Protein AF-A0A9L0SSC4-F1 (afdb_monomer_lite)

Sequence (87 aa):
MALRYPMAVGLNKGHKVTKNMSKRRHNCHRGRLTKHTKFVCNVIQEVCAASPRIRAEKKKERKKSYVHAWMDTWTDRKTPGSFFGSS

InterPro domains:
  IPR000509 Large ribosomal subunit protein eL36 [PF01158] (4-52)
  IPR000509 Large ribosomal subunit protein eL36 [PTHR10114] (4-52)
  IPR038097 Large ribosomal subunit protein eL36 domain superfamily [G3DSA:1.10.10.1760] (1-67)

Radius of gyration: 25.57 Å; chains: 1; bounding box: 36×45×71 Å

Structure (mmCIF, N/CA/C/O backbone):
data_AF-A0A9L0SSC4-F1
#
_entry.id   AF-A0A9L0SSC4-F1
#
loop_
_atom_site.group_PDB
_atom_site.id
_atom_site.type_symbol
_atom_site.label_atom_id
_atom_site.label_alt_id
_atom_site.label_comp_id
_atom_site.label_asym_id
_atom_site.label_entity_id
_atom_site.label_seq_id
_atom_site.pdbx_PDB_ins_code
_atom_site.Cartn_x
_atom_site.Cartn_y
_atom_site.Cartn_z
_atom_site.occupancy
_atom_site.B_iso_or_equiv
_atom_site.auth_seq_id
_atom_site.auth_comp_id
_atom_site.auth_asym_id
_atom_site.auth_atom_id
_atom_site.pdbx_PDB_model_num
ATOM 1 N N . MET A 1 1 ? -10.070 7.833 46.000 1.00 60.06 1 MET A N 1
ATOM 2 C CA . MET A 1 1 ? -10.137 7.277 44.626 1.00 60.06 1 MET A CA 1
ATOM 3 C C . MET A 1 1 ? -11.589 7.335 44.174 1.00 60.06 1 MET A C 1
ATOM 5 O O . MET A 1 1 ? -12.439 6.865 44.914 1.00 60.06 1 MET A O 1
ATOM 9 N N . ALA A 1 2 ? -11.899 7.964 43.039 1.00 73.50 2 ALA A N 1
ATOM 10 C CA . ALA A 1 2 ? -13.285 8.093 42.579 1.00 73.50 2 ALA A CA 1
ATOM 11 C C . ALA A 1 2 ? -13.729 6.834 41.814 1.00 73.50 2 ALA A C 1
ATOM 13 O O . ALA A 1 2 ? -13.019 6.386 40.909 1.00 73.50 2 ALA A O 1
ATOM 14 N N . LEU A 1 3 ? -14.900 6.286 42.153 1.00 74.62 3 LEU A N 1
ATOM 15 C CA . LEU A 1 3 ? -15.546 5.205 41.402 1.00 74.62 3 LEU A CA 1
ATOM 16 C C . LEU A 1 3 ? -15.852 5.697 39.978 1.00 74.62 3 LEU A C 1
ATOM 18 O O . LEU A 1 3 ? -16.708 6.555 39.771 1.00 74.62 3 LEU A O 1
ATOM 22 N N . ARG A 1 4 ? -15.119 5.184 38.982 1.00 74.75 4 ARG A N 1
ATOM 23 C CA . ARG A 1 4 ? -15.330 5.511 37.564 1.00 74.75 4 ARG A CA 1
ATOM 24 C C . ARG A 1 4 ? -16.282 4.503 36.935 1.00 74.75 4 ARG A C 1
ATOM 26 O O . ARG A 1 4 ? -15.858 3.440 36.481 1.00 74.75 4 ARG A O 1
ATOM 33 N N . TYR A 1 5 ? -17.558 4.864 36.877 1.00 76.06 5 TYR A N 1
ATOM 34 C CA . TYR A 1 5 ? -18.556 4.113 36.121 1.00 76.06 5 TYR A CA 1
ATOM 35 C C . TYR A 1 5 ? -18.2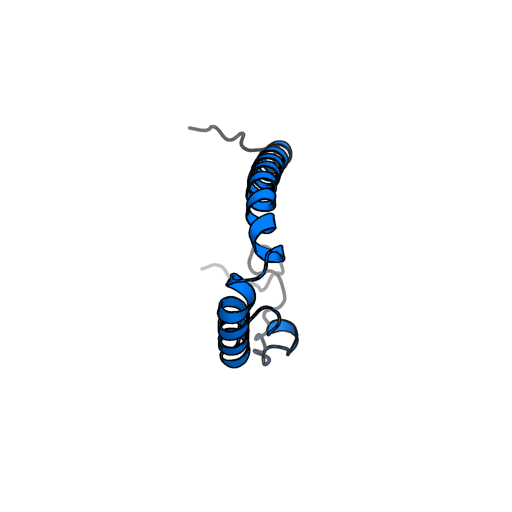68 4.196 34.611 1.00 76.06 5 TYR A C 1
ATOM 37 O O . TYR A 1 5 ? -17.755 5.220 34.145 1.00 76.06 5 TYR A O 1
ATOM 45 N N . PRO A 1 6 ? -18.554 3.136 33.829 1.00 77.31 6 PRO A N 1
ATOM 46 C CA . PRO A 1 6 ? -18.413 3.151 32.376 1.00 77.31 6 PRO A CA 1
ATOM 47 C C . PRO A 1 6 ? -19.485 4.061 31.761 1.00 77.31 6 PRO A C 1
ATOM 49 O O . PRO A 1 6 ? -20.513 3.607 31.273 1.00 77.31 6 PRO A O 1
ATOM 52 N N . MET A 1 7 ? -19.249 5.367 31.815 1.00 79.88 7 MET A N 1
ATOM 53 C CA . MET A 1 7 ? -20.102 6.372 31.197 1.00 79.88 7 MET A CA 1
ATOM 54 C C . MET A 1 7 ? -19.631 6.625 29.764 1.00 79.88 7 MET A C 1
ATOM 56 O O . MET A 1 7 ? -18.434 6.774 29.519 1.00 79.88 7 MET A O 1
ATOM 60 N N . ALA A 1 8 ? -20.561 6.711 28.809 1.00 77.94 8 ALA A N 1
ATOM 61 C CA . ALA A 1 8 ? -20.273 7.003 27.402 1.00 77.94 8 ALA A CA 1
ATOM 62 C C . ALA A 1 8 ? -19.995 8.504 27.173 1.00 77.94 8 ALA A C 1
ATOM 64 O O . ALA A 1 8 ? -20.591 9.144 26.309 1.00 77.94 8 ALA A O 1
ATOM 65 N N . VAL A 1 9 ? -19.087 9.077 27.965 1.00 83.50 9 VAL A N 1
ATOM 66 C CA . VAL A 1 9 ? -18.724 10.499 27.960 1.00 83.50 9 VAL A CA 1
ATOM 67 C C . VAL A 1 9 ? -17.194 10.631 28.055 1.00 83.50 9 VAL A C 1
ATOM 69 O O . VAL A 1 9 ? -16.521 9.794 28.652 1.00 83.50 9 VAL A O 1
ATOM 72 N N . GLY A 1 10 ? -16.612 11.665 27.437 1.00 81.81 10 GLY A N 1
ATOM 73 C CA . GLY A 1 10 ? -15.154 11.889 27.400 1.00 81.81 10 GLY A CA 1
ATOM 74 C C . GLY A 1 10 ? -14.375 11.100 26.329 1.00 81.81 10 GLY A C 1
ATOM 75 O O . GLY A 1 10 ? -14.908 10.744 25.288 1.00 81.81 10 GLY A O 1
ATOM 76 N N . LEU A 1 11 ? -13.077 10.867 26.531 1.00 80.88 11 LEU A N 1
ATOM 77 C CA . LEU A 1 11 ? -12.209 10.189 25.546 1.00 80.88 11 LEU A CA 1
ATOM 78 C C . LEU A 1 11 ? -12.419 8.667 25.486 1.00 80.88 11 LEU A C 1
ATOM 80 O O . LEU A 1 11 ? -12.144 8.037 24.472 1.00 80.88 11 LEU A O 1
ATOM 84 N N . ASN A 1 12 ? -12.953 8.082 26.558 1.00 79.75 12 ASN A N 1
ATOM 85 C CA . ASN A 1 12 ? -13.235 6.650 26.672 1.00 79.75 12 ASN A CA 1
ATOM 86 C C . ASN A 1 12 ? -14.729 6.370 26.471 1.00 79.75 12 ASN A C 1
ATOM 88 O O . ASN A 1 12 ? -15.347 5.639 27.242 1.00 79.75 12 ASN A O 1
ATOM 92 N N . LYS A 1 13 ? -15.309 7.016 25.455 1.00 82.31 13 LYS A N 1
ATOM 93 C CA . LYS A 1 13 ? -16.702 6.822 25.050 1.00 82.31 13 LYS A CA 1
ATOM 94 C C . LYS A 1 13 ? -16.905 5.428 24.462 1.00 82.31 13 LYS A C 1
ATOM 96 O O . LYS A 1 13 ? -16.031 4.888 23.787 1.00 82.31 13 LYS A O 1
ATOM 101 N N . GLY A 1 14 ? -18.113 4.910 24.654 1.00 84.62 14 GLY A N 1
ATOM 102 C CA . GLY A 1 14 ? -18.546 3.625 24.119 1.00 84.62 14 GLY A CA 1
ATOM 103 C C . GLY A 1 14 ? -18.505 2.502 25.148 1.00 84.62 14 GLY A C 1
ATOM 104 O O . GLY A 1 14 ? -17.923 2.615 26.228 1.00 84.62 14 GLY A O 1
ATOM 105 N N . HIS A 1 15 ? -19.172 1.404 24.808 1.00 84.88 15 HIS A N 1
ATOM 106 C CA . HIS A 1 15 ? -19.169 0.213 25.639 1.00 84.88 15 HIS A CA 1
ATOM 107 C C . HIS A 1 15 ? -17.769 -0.412 25.638 1.00 84.88 15 HIS A C 1
ATOM 109 O O . HIS A 1 15 ? -17.133 -0.534 24.587 1.00 84.88 15 HIS A O 1
ATOM 115 N N . LYS A 1 16 ? -17.277 -0.797 26.819 1.00 80.88 16 LYS A N 1
ATOM 116 C CA . LYS A 1 16 ? -15.974 -1.453 26.955 1.00 80.88 16 LYS A CA 1
ATOM 117 C C . LYS A 1 16 ? -16.071 -2.868 26.389 1.00 80.88 16 LYS A C 1
ATOM 119 O O . LYS A 1 16 ? -16.397 -3.805 27.104 1.00 80.88 16 LYS A O 1
ATOM 124 N N . VAL A 1 17 ? -15.800 -2.999 25.095 1.00 86.38 17 VAL A N 1
ATOM 125 C CA . VAL A 1 17 ? -15.774 -4.278 24.381 1.00 86.38 17 VAL A CA 1
ATOM 126 C C . VAL A 1 17 ? -14.331 -4.668 24.094 1.00 86.38 17 VAL A C 1
ATOM 128 O O . VAL A 1 17 ? -13.526 -3.842 23.653 1.00 86.38 17 VAL A O 1
ATOM 131 N N . THR A 1 18 ? -14.005 -5.942 24.302 1.00 90.69 18 THR A N 1
ATOM 132 C CA . THR A 1 18 ? -12.737 -6.521 23.853 1.00 90.69 18 THR A CA 1
ATOM 133 C C . THR A 1 18 ? -12.681 -6.470 22.329 1.00 90.69 18 THR A C 1
ATOM 135 O O . THR A 1 18 ? -13.503 -7.076 21.642 1.00 90.69 18 THR A O 1
ATOM 138 N N . LYS A 1 19 ? -11.724 -5.725 21.771 1.00 87.19 19 LYS A N 1
ATOM 139 C CA . LYS A 1 19 ? -11.593 -5.599 20.315 1.00 87.19 19 LYS A CA 1
ATOM 140 C C . LYS A 1 19 ? -11.158 -6.935 19.714 1.00 87.19 19 LYS A C 1
ATOM 142 O O . LYS A 1 19 ? -10.100 -7.452 20.060 1.00 87.19 19 LYS A O 1
ATOM 147 N N . ASN A 1 20 ? -11.940 -7.452 18.770 1.00 88.81 20 ASN A N 1
ATOM 148 C CA . ASN A 1 20 ? -11.535 -8.600 17.969 1.00 88.81 20 ASN A CA 1
ATOM 149 C C . ASN A 1 20 ? -10.492 -8.165 16.925 1.00 88.81 20 ASN A C 1
ATOM 151 O O . ASN A 1 20 ? -10.783 -7.341 16.055 1.00 88.81 20 ASN A O 1
ATOM 155 N N . MET A 1 21 ? -9.284 -8.724 16.992 1.00 85.38 21 MET A N 1
ATOM 156 C CA . MET A 1 21 ? -8.222 -8.464 16.017 1.00 85.38 21 MET A CA 1
ATOM 157 C C . MET A 1 21 ? -8.419 -9.349 14.785 1.00 85.38 21 MET A C 1
ATOM 159 O O . MET A 1 21 ? -7.752 -10.366 14.601 1.00 85.38 21 MET A O 1
ATOM 163 N N . SER A 1 22 ? -9.363 -8.966 13.924 1.00 87.81 22 SER A N 1
ATOM 164 C CA . SER A 1 22 ? -9.595 -9.674 12.664 1.00 87.81 22 SER A CA 1
ATOM 165 C C . SER A 1 22 ? -8.399 -9.538 11.719 1.00 87.81 22 SER A C 1
ATOM 167 O O . SER A 1 22 ? -7.764 -8.481 11.654 1.00 87.81 22 SER A O 1
ATOM 169 N N . LYS A 1 23 ? -8.144 -10.573 10.912 1.00 89.25 23 LYS A N 1
ATO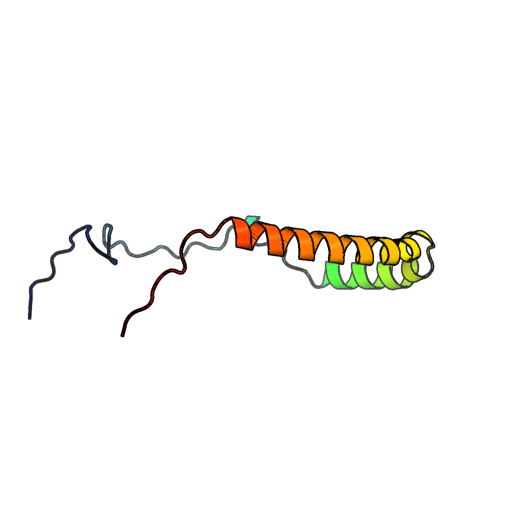M 170 C CA . LYS A 1 23 ? -7.148 -10.520 9.832 1.00 89.25 23 LYS A CA 1
ATOM 171 C C . LYS A 1 23 ? -7.419 -9.320 8.916 1.00 89.25 23 LYS A C 1
ATOM 173 O O . LYS A 1 23 ? -8.571 -8.976 8.642 1.00 89.25 23 LYS A O 1
ATOM 178 N N . ARG A 1 24 ? -6.350 -8.683 8.426 1.00 88.50 24 ARG A N 1
ATOM 179 C CA . ARG A 1 24 ? -6.477 -7.566 7.479 1.00 88.50 24 ARG A CA 1
ATOM 180 C C . ARG A 1 24 ? -7.212 -8.032 6.223 1.00 88.50 24 ARG A C 1
ATOM 182 O O . ARG A 1 24 ? -6.943 -9.110 5.700 1.00 88.50 24 ARG A O 1
ATOM 189 N N . ARG A 1 25 ? -8.137 -7.203 5.739 1.00 90.50 25 ARG A N 1
ATOM 190 C CA . ARG A 1 25 ? -8.895 -7.477 4.513 1.00 90.50 25 ARG A CA 1
ATOM 191 C C . ARG A 1 25 ? -7.986 -7.383 3.293 1.00 90.50 25 ARG A C 1
ATOM 193 O O . ARG A 1 25 ? -7.060 -6.573 3.274 1.00 90.50 25 ARG A O 1
ATOM 200 N N . HIS A 1 26 ? -8.325 -8.124 2.238 1.00 88.44 26 HIS A N 1
ATOM 201 C CA . HIS A 1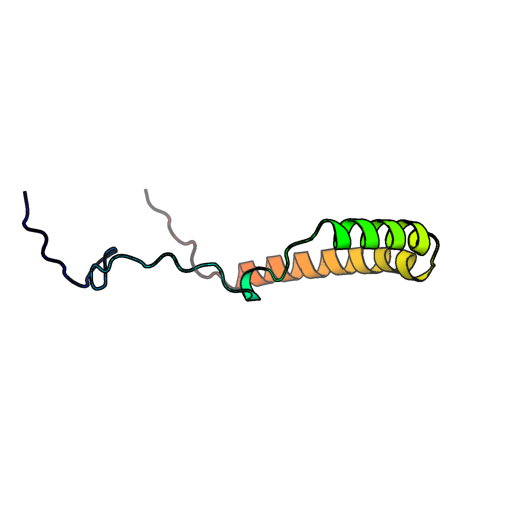 26 ? -7.577 -8.096 0.980 1.00 88.44 26 HIS A CA 1
ATOM 202 C C . HIS A 1 26 ? -7.427 -6.672 0.408 1.00 88.44 26 HIS A C 1
ATOM 204 O O . HIS A 1 26 ? -6.353 -6.283 -0.044 1.00 88.44 26 HIS A O 1
ATOM 210 N N . ASN A 1 27 ? -8.473 -5.847 0.532 1.00 87.56 27 ASN A N 1
ATOM 211 C CA . ASN A 1 27 ? -8.467 -4.456 0.070 1.00 87.56 27 ASN A CA 1
ATOM 212 C C . ASN A 1 27 ? -7.382 -3.587 0.729 1.00 87.56 27 ASN A C 1
ATOM 214 O O . ASN A 1 27 ? -6.931 -2.624 0.115 1.00 87.56 27 ASN A O 1
ATOM 218 N N . CYS A 1 28 ? -6.913 -3.938 1.930 1.00 86.94 28 CYS A N 1
ATOM 219 C CA . CYS A 1 28 ? -5.832 -3.227 2.614 1.00 86.94 28 CYS A CA 1
ATOM 220 C C . CYS A 1 28 ? -4.442 -3.503 2.011 1.00 86.94 28 CYS A C 1
ATOM 222 O O . CYS A 1 28 ? -3.475 -2.863 2.414 1.00 86.94 28 CYS A O 1
ATOM 224 N N . HIS A 1 29 ? -4.313 -4.457 1.081 1.00 86.38 29 HIS A N 1
ATOM 225 C CA . HIS A 1 29 ? -3.060 -4.726 0.366 1.00 86.38 29 HIS A CA 1
ATOM 226 C C . HIS A 1 29 ? -2.885 -3.869 -0.894 1.00 86.38 29 HIS A C 1
ATOM 228 O O . HIS A 1 29 ? -1.804 -3.875 -1.487 1.00 86.38 29 HIS A O 1
ATOM 234 N N . ARG A 1 30 ? -3.913 -3.108 -1.293 1.00 88.31 30 ARG A N 1
ATOM 235 C CA . ARG A 1 30 ? -3.825 -2.161 -2.411 1.00 88.31 30 ARG A CA 1
ATOM 236 C C . ARG A 1 30 ? -2.766 -1.091 -2.107 1.00 88.31 30 ARG A C 1
ATOM 238 O O . ARG A 1 30 ? -2.677 -0.606 -0.985 1.00 88.31 30 ARG A O 1
ATOM 245 N N . GLY A 1 31 ? -1.946 -0.750 -3.102 1.00 85.06 31 GLY A N 1
ATOM 246 C CA . GLY A 1 31 ? -0.872 0.247 -2.978 1.00 85.06 31 GLY A CA 1
ATOM 247 C C . GLY A 1 31 ? 0.463 -0.280 -2.437 1.00 85.06 31 GLY A C 1
ATOM 248 O O . GLY A 1 31 ? 1.443 0.460 -2.415 1.00 85.06 31 GLY A O 1
ATOM 249 N N . ARG A 1 32 ? 0.554 -1.558 -2.037 1.00 88.56 32 ARG A N 1
ATOM 250 C CA . ARG A 1 32 ? 1.829 -2.159 -1.624 1.00 88.56 32 ARG A CA 1
ATOM 251 C C . ARG A 1 32 ? 2.621 -2.651 -2.835 1.00 88.56 32 ARG A C 1
ATOM 253 O O . ARG A 1 32 ? 2.144 -3.483 -3.599 1.00 88.56 32 ARG A O 1
ATOM 260 N N . LEU A 1 33 ? 3.870 -2.206 -2.954 1.00 88.81 33 LEU A N 1
ATOM 261 C CA . LEU A 1 33 ? 4.780 -2.681 -3.994 1.00 88.81 33 LEU A CA 1
ATOM 262 C C . LEU A 1 33 ? 5.326 -4.076 -3.637 1.00 88.81 33 LEU A C 1
ATOM 264 O O . LEU A 1 33 ? 5.961 -4.260 -2.595 1.00 88.81 33 LEU A O 1
ATOM 268 N N . THR A 1 34 ? 5.083 -5.061 -4.500 1.00 93.31 34 THR A N 1
ATOM 269 C CA . THR A 1 34 ? 5.568 -6.443 -4.338 1.00 93.31 34 THR A CA 1
ATOM 270 C C . THR A 1 34 ? 6.952 -6.626 -4.974 1.00 93.31 34 THR A C 1
ATOM 272 O O . THR A 1 34 ? 7.381 -5.804 -5.785 1.00 93.31 34 THR A O 1
ATOM 275 N N . LYS A 1 35 ? 7.670 -7.705 -4.623 1.00 93.88 35 LYS A N 1
ATOM 276 C CA . LYS A 1 35 ? 8.984 -8.018 -5.223 1.00 93.88 35 LYS A CA 1
ATOM 277 C C . LYS A 1 35 ? 8.880 -8.212 -6.743 1.00 93.88 35 LYS A C 1
ATOM 279 O O . LYS A 1 35 ? 9.667 -7.633 -7.481 1.00 93.88 35 LYS A O 1
ATOM 284 N N . HIS A 1 36 ? 7.856 -8.941 -7.192 1.00 92.31 36 HIS A N 1
ATOM 285 C CA . HIS A 1 36 ? 7.586 -9.187 -8.610 1.00 92.31 36 HIS A CA 1
ATOM 286 C C . HIS A 1 36 ? 7.326 -7.886 -9.380 1.00 92.31 36 HIS A C 1
ATOM 288 O O . HIS A 1 36 ? 7.959 -7.623 -10.396 1.00 92.31 36 HIS A O 1
ATOM 294 N N . THR A 1 37 ? 6.454 -7.020 -8.855 1.00 90.62 37 THR A N 1
ATOM 295 C CA . THR A 1 37 ? 6.137 -5.746 -9.517 1.00 90.62 37 THR A CA 1
ATOM 296 C C . THR A 1 37 ? 7.344 -4.812 -9.585 1.00 90.62 37 THR A C 1
ATOM 298 O O . THR A 1 37 ? 7.512 -4.132 -10.586 1.00 90.62 37 THR A O 1
ATOM 301 N N . LYS A 1 38 ? 8.210 -4.796 -8.559 1.00 91.06 38 LYS A N 1
ATOM 302 C CA . LYS A 1 38 ? 9.462 -4.016 -8.583 1.00 91.06 38 LYS A CA 1
ATOM 303 C C . LYS A 1 38 ? 10.400 -4.487 -9.693 1.00 91.06 38 LYS A C 1
ATOM 305 O O . LYS A 1 38 ? 10.887 -3.666 -10.456 1.00 91.06 38 LYS A O 1
ATOM 310 N N . PHE A 1 39 ? 10.622 -5.796 -9.786 1.00 92.94 39 PHE A N 1
ATOM 311 C CA . PHE A 1 39 ? 11.492 -6.387 -10.800 1.00 92.94 39 PHE A CA 1
ATOM 312 C C . PHE A 1 39 ? 11.004 -6.075 -12.221 1.00 92.94 39 PHE A C 1
ATOM 314 O O . PHE A 1 39 ? 11.760 -5.546 -13.029 1.00 92.94 39 PHE A O 1
ATOM 321 N N . VAL A 1 40 ? 9.716 -6.304 -12.492 1.00 91.00 40 VAL A N 1
ATOM 322 C CA . VAL A 1 40 ? 9.111 -6.019 -13.801 1.00 91.00 40 VAL A CA 1
ATOM 323 C C . VAL A 1 40 ? 9.176 -4.525 -14.138 1.00 91.00 40 VAL A C 1
ATOM 325 O O . VAL A 1 40 ? 9.546 -4.173 -15.255 1.00 91.00 40 VAL A O 1
ATOM 328 N N . CYS A 1 41 ? 8.883 -3.632 -13.185 1.00 89.94 41 CYS A N 1
ATOM 329 C CA . CYS A 1 41 ? 9.001 -2.190 -13.414 1.00 89.94 41 CYS A CA 1
ATOM 330 C C . CYS A 1 41 ? 10.439 -1.756 -13.730 1.00 89.94 41 CYS A C 1
ATOM 332 O O . CYS A 1 41 ? 10.616 -0.903 -14.595 1.00 89.94 41 CYS A O 1
ATOM 334 N N . ASN A 1 42 ? 11.447 -2.342 -13.078 1.00 90.38 42 ASN A N 1
ATOM 335 C CA . ASN A 1 42 ? 12.852 -2.015 -13.333 1.00 90.38 42 ASN A CA 1
ATOM 336 C C . ASN A 1 42 ? 13.281 -2.434 -14.746 1.00 90.38 42 ASN A C 1
ATOM 338 O O . ASN A 1 42 ? 13.835 -1.616 -15.472 1.00 90.38 42 ASN A O 1
ATOM 342 N N . VAL A 1 43 ? 12.940 -3.656 -15.172 1.00 90.25 43 VAL A N 1
ATOM 343 C CA . VAL A 1 43 ? 13.230 -4.140 -16.535 1.00 90.25 43 VAL A CA 1
ATOM 344 C C . VAL A 1 43 ? 12.550 -3.256 -17.584 1.00 90.25 43 VAL A C 1
ATOM 346 O O . VAL A 1 43 ? 13.163 -2.857 -18.570 1.00 90.25 43 VAL A O 1
ATOM 349 N N . ILE A 1 44 ? 11.286 -2.882 -17.358 1.00 87.19 44 ILE A N 1
ATOM 350 C CA . ILE A 1 44 ? 10.562 -1.978 -18.262 1.00 87.19 44 ILE A CA 1
ATOM 351 C C . ILE A 1 44 ? 11.218 -0.594 -18.292 1.00 87.19 44 ILE A C 1
ATOM 353 O O . ILE A 1 44 ? 11.292 0.016 -19.356 1.00 87.19 44 ILE A O 1
ATOM 357 N N . GLN A 1 45 ? 11.685 -0.078 -17.154 1.00 83.88 45 GLN A N 1
ATOM 358 C CA . GLN A 1 45 ? 12.325 1.232 -17.089 1.00 83.88 45 GLN A CA 1
ATOM 359 C C . GLN A 1 45 ? 13.669 1.248 -17.823 1.00 83.88 45 GLN A C 1
ATOM 361 O O . GLN A 1 45 ? 13.927 2.207 -18.541 1.00 83.88 45 GLN A O 1
ATOM 366 N N . GLU A 1 46 ? 14.475 0.191 -17.721 1.00 81.94 46 GLU A N 1
ATOM 367 C CA . GLU A 1 46 ? 15.726 0.049 -18.477 1.00 81.94 46 GLU A CA 1
ATOM 368 C C . GLU A 1 46 ? 15.475 -0.001 -19.990 1.00 81.94 46 GLU A C 1
ATOM 370 O O . GLU A 1 46 ? 16.097 0.739 -20.749 1.00 81.94 46 GLU A O 1
ATOM 375 N N . VAL A 1 47 ? 14.496 -0.795 -20.432 1.00 83.31 47 VAL A N 1
ATOM 376 C CA . VAL A 1 47 ? 14.142 -0.925 -21.856 1.00 83.31 47 VAL A CA 1
ATOM 377 C C . VAL A 1 47 ? 13.512 0.362 -22.408 1.00 83.31 47 VAL A C 1
ATOM 379 O O . VAL A 1 47 ? 13.784 0.777 -23.533 1.00 83.31 47 VAL A O 1
ATOM 382 N N . CYS A 1 48 ? 12.659 1.025 -21.624 1.00 79.75 48 CYS A N 1
ATOM 383 C CA . CYS A 1 48 ? 11.873 2.179 -22.064 1.00 79.75 48 CYS A CA 1
ATOM 384 C C . CYS A 1 48 ? 12.582 3.527 -21.825 1.00 79.75 48 CYS A C 1
ATOM 386 O O . CYS A 1 48 ? 12.152 4.540 -22.378 1.00 79.75 48 CYS A O 1
ATOM 388 N N . ALA A 1 49 ? 13.693 3.563 -21.075 1.00 57.78 49 ALA A N 1
ATOM 389 C CA . ALA A 1 49 ? 14.551 4.746 -20.918 1.00 57.78 49 ALA A CA 1
ATOM 390 C C . ALA A 1 49 ? 15.134 5.255 -22.253 1.00 57.78 49 ALA A C 1
ATOM 392 O O . ALA A 1 49 ? 15.502 6.425 -22.352 1.00 57.78 49 ALA A O 1
ATOM 393 N N . ALA A 1 50 ? 15.142 4.419 -23.296 1.00 57.81 50 ALA A N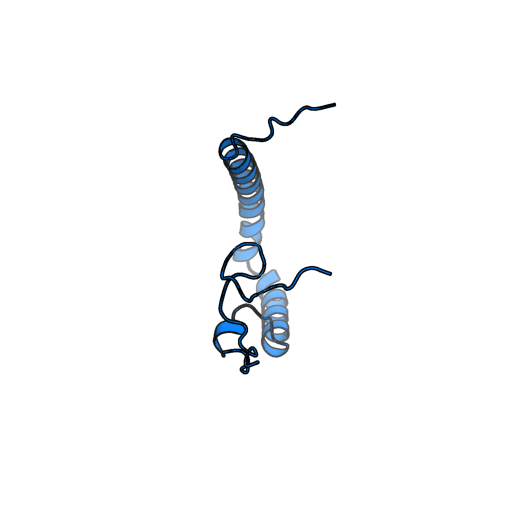 1
ATOM 394 C CA . ALA A 1 50 ? 15.492 4.797 -24.665 1.00 57.81 50 ALA A CA 1
ATOM 395 C C . ALA A 1 50 ? 14.307 5.359 -25.492 1.00 57.81 50 ALA A C 1
ATOM 397 O O . ALA A 1 50 ? 14.502 5.806 -26.621 1.00 57.81 50 ALA A O 1
ATOM 398 N N . SER A 1 51 ? 13.073 5.362 -24.965 1.00 47.03 51 SER A N 1
ATOM 399 C CA . SER A 1 51 ? 11.870 5.747 -25.716 1.00 47.03 51 SER A CA 1
ATOM 400 C C . SER A 1 51 ? 11.537 7.247 -25.584 1.00 47.03 51 SER A C 1
ATOM 402 O O . SER A 1 51 ? 11.405 7.766 -24.466 1.00 47.03 51 SER A O 1
ATOM 404 N N . PRO A 1 52 ? 11.302 7.975 -26.697 1.00 52.50 52 PRO A N 1
ATOM 405 C CA . PRO A 1 52 ? 11.064 9.425 -26.697 1.00 52.50 52 PRO A CA 1
ATOM 406 C C . PRO A 1 52 ? 9.832 9.878 -25.888 1.00 52.50 52 PRO A C 1
ATOM 408 O O . PRO A 1 52 ? 9.733 11.052 -25.525 1.00 52.50 52 PRO A O 1
ATOM 411 N N . ARG A 1 53 ? 8.917 8.964 -25.531 1.00 52.06 53 ARG A N 1
ATOM 412 C CA . ARG A 1 53 ? 7.723 9.260 -24.719 1.00 52.06 53 ARG A CA 1
ATOM 413 C C . ARG A 1 53 ? 8.057 9.720 -23.292 1.00 52.06 53 ARG A C 1
ATOM 415 O O . ARG A 1 53 ? 7.350 10.566 -22.748 1.00 52.06 53 ARG A O 1
ATOM 422 N N . ILE A 1 54 ? 9.135 9.198 -22.701 1.00 52.88 54 ILE A N 1
ATOM 423 C CA . ILE A 1 54 ? 9.562 9.497 -21.320 1.00 52.88 54 ILE A CA 1
ATOM 424 C C . ILE A 1 54 ? 10.329 10.833 -21.250 1.00 52.88 54 ILE A C 1
ATOM 426 O O . ILE A 1 54 ? 10.240 11.571 -20.271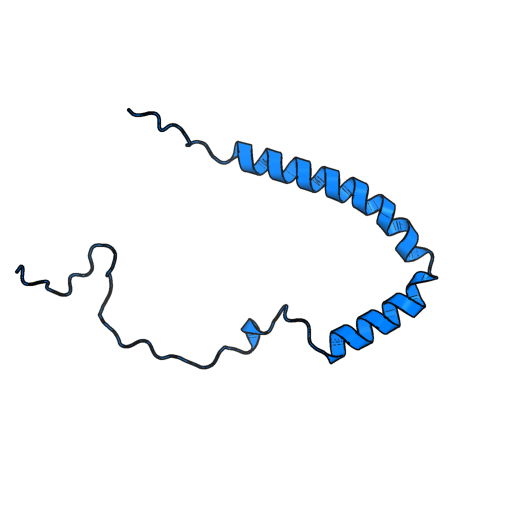 1.00 52.88 54 ILE A O 1
ATOM 430 N N . ARG A 1 55 ? 11.002 11.247 -22.336 1.00 44.88 55 ARG A N 1
ATOM 431 C CA . ARG A 1 55 ? 11.719 12.538 -22.420 1.00 44.88 55 ARG A CA 1
ATOM 432 C C . ARG A 1 55 ? 10.783 13.753 -22.303 1.00 44.88 55 ARG A C 1
ATOM 434 O O . ARG A 1 55 ? 11.182 14.799 -21.793 1.00 44.88 55 ARG A O 1
ATOM 441 N N . ALA A 1 56 ? 9.521 13.611 -22.712 1.00 50.84 56 ALA A N 1
ATOM 442 C CA . ALA A 1 56 ? 8.485 14.632 -22.546 1.00 50.84 56 ALA A CA 1
ATOM 443 C C . ALA A 1 56 ? 7.973 14.769 -21.092 1.00 50.84 56 ALA A C 1
ATOM 445 O O . ALA A 1 56 ? 7.312 15.754 -20.759 1.00 50.84 56 ALA A O 1
ATOM 446 N N . GLU A 1 57 ? 8.290 13.825 -20.202 1.00 51.53 57 GLU A N 1
ATOM 447 C CA . GLU A 1 57 ? 7.856 13.821 -18.800 1.00 51.53 57 GLU A CA 1
ATOM 448 C C . GLU A 1 57 ? 8.572 14.889 -17.956 1.00 51.53 57 GLU A C 1
ATOM 450 O O . GLU A 1 57 ? 7.962 15.475 -17.061 1.00 51.53 57 GLU A O 1
ATOM 455 N N . LYS A 1 58 ? 9.793 15.291 -18.340 1.00 44.97 58 LYS A N 1
ATOM 456 C CA . LYS A 1 58 ? 10.493 16.439 -17.730 1.00 44.97 58 LYS A CA 1
ATOM 457 C C . LYS A 1 58 ? 9.770 17.778 -17.951 1.00 44.97 58 LYS A C 1
ATOM 459 O O . LYS A 1 58 ? 9.838 18.668 -17.109 1.00 44.97 58 LYS A O 1
ATOM 464 N N . LYS A 1 59 ? 8.985 17.924 -19.032 1.00 46.72 59 LYS A N 1
ATOM 465 C CA . LYS A 1 59 ? 8.093 19.093 -19.215 1.00 46.72 59 LYS A CA 1
ATOM 466 C C . LYS A 1 59 ? 6.882 19.058 -18.270 1.00 46.72 59 LYS A C 1
ATOM 468 O O . LYS A 1 59 ? 6.335 20.114 -17.954 1.00 46.72 59 LYS A O 1
ATOM 473 N N . LYS A 1 60 ? 6.467 17.876 -17.796 1.00 50.31 60 LYS A N 1
ATOM 474 C CA . LYS A 1 60 ? 5.399 17.719 -16.794 1.00 50.31 60 LYS A CA 1
ATOM 475 C C . LYS A 1 60 ? 5.893 18.004 -15.372 1.00 50.31 60 LYS A C 1
ATOM 477 O O . LYS A 1 60 ? 5.092 18.471 -14.573 1.00 50.31 60 LYS A O 1
ATOM 482 N N . GLU A 1 61 ? 7.178 17.827 -15.058 1.00 55.59 61 GLU A N 1
ATOM 483 C CA . GLU A 1 61 ? 7.735 18.190 -13.739 1.00 55.59 61 GLU A CA 1
ATOM 484 C C . GLU A 1 61 ? 7.648 19.689 -13.429 1.00 55.59 61 GLU A C 1
ATOM 486 O O . GLU A 1 61 ? 7.258 20.060 -12.324 1.00 55.59 61 GLU A O 1
ATOM 491 N N . ARG A 1 62 ? 7.865 20.566 -14.420 1.00 56.34 62 ARG A N 1
ATOM 492 C CA . ARG A 1 62 ? 7.607 22.011 -14.253 1.00 56.34 62 ARG A CA 1
ATOM 493 C C . ARG A 1 62 ? 6.137 22.314 -13.950 1.00 56.34 62 ARG A C 1
ATOM 495 O O . ARG A 1 62 ? 5.843 23.197 -13.153 1.00 56.34 62 ARG A O 1
ATOM 502 N N . LYS A 1 63 ? 5.208 21.557 -14.548 1.00 58.19 63 LYS A N 1
ATOM 503 C CA . LYS A 1 63 ? 3.771 21.671 -14.246 1.00 58.19 63 LYS A CA 1
ATOM 504 C C . LYS A 1 63 ? 3.431 21.110 -12.859 1.00 58.19 63 LYS A C 1
ATOM 506 O O . LYS A 1 63 ? 2.575 21.676 -12.196 1.00 58.19 63 LYS A O 1
ATOM 511 N N . LYS A 1 64 ? 4.116 20.059 -12.391 1.00 65.75 64 LYS A N 1
ATOM 512 C CA . LYS A 1 64 ? 3.961 19.520 -11.026 1.00 65.75 64 LYS A CA 1
ATOM 513 C C . LYS A 1 64 ? 4.402 20.525 -9.960 1.00 65.75 64 LYS A C 1
ATOM 515 O O . LYS A 1 64 ? 3.687 20.677 -8.983 1.00 65.75 64 LYS A O 1
ATOM 520 N N . SER A 1 65 ? 5.508 21.243 -10.173 1.00 68.19 65 SER A N 1
ATOM 521 C CA . SER A 1 65 ? 5.927 22.344 -9.287 1.00 68.19 65 SER A CA 1
ATOM 522 C C . SER A 1 65 ? 4.855 23.436 -9.198 1.00 68.19 65 SER A C 1
ATOM 524 O O . SER A 1 65 ? 4.506 23.858 -8.101 1.00 68.19 65 SER A O 1
ATOM 526 N N . TYR A 1 66 ? 4.267 23.820 -10.334 1.00 69.06 66 TYR A N 1
ATOM 527 C CA . TYR A 1 66 ? 3.189 24.811 -10.372 1.00 69.06 66 TYR A CA 1
ATOM 528 C C . TYR A 1 66 ? 1.923 24.334 -9.643 1.00 69.06 66 TYR A C 1
ATOM 530 O O . TYR A 1 66 ? 1.301 25.093 -8.910 1.00 69.06 66 TYR A O 1
ATOM 538 N N . VAL A 1 67 ? 1.559 23.059 -9.809 1.00 77.19 67 VAL A N 1
ATOM 539 C CA . VAL A 1 67 ? 0.393 22.453 -9.147 1.00 77.19 67 VAL A CA 1
ATOM 540 C C . VAL A 1 67 ? 0.615 22.275 -7.642 1.00 77.19 67 VAL A C 1
ATOM 542 O O . VAL A 1 67 ? -0.309 22.543 -6.885 1.00 77.19 67 VAL A O 1
ATOM 545 N N . HIS A 1 68 ? 1.814 21.882 -7.197 1.00 76.50 68 HIS A N 1
ATOM 546 C CA . HIS A 1 68 ? 2.153 21.808 -5.770 1.00 76.50 68 HIS A CA 1
ATOM 547 C C . HIS A 1 68 ? 2.115 23.193 -5.117 1.00 76.50 68 HIS A C 1
ATOM 549 O O . HIS A 1 68 ? 1.379 23.372 -4.157 1.00 76.50 68 HIS A O 1
ATOM 555 N N . ALA A 1 69 ? 2.769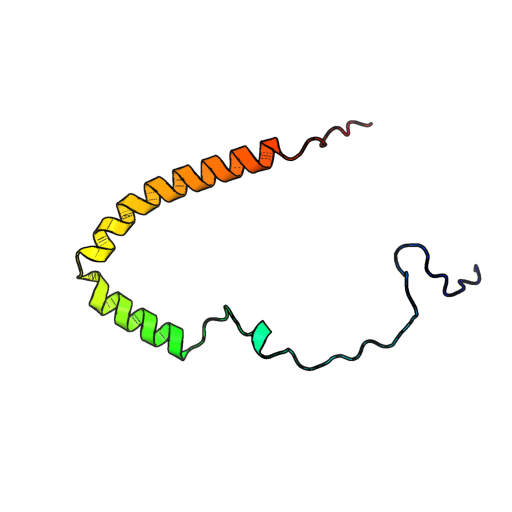 24.198 -5.710 1.00 78.81 69 ALA A N 1
ATOM 556 C CA . ALA A 1 69 ? 2.720 25.575 -5.212 1.00 78.81 69 ALA A CA 1
ATOM 557 C C . ALA A 1 69 ? 1.286 26.144 -5.172 1.00 78.81 69 ALA A C 1
ATOM 559 O O . ALA A 1 69 ? 0.913 26.879 -4.257 1.00 78.81 69 ALA A O 1
ATOM 560 N N . TRP A 1 70 ? 0.450 25.788 -6.149 1.00 81.50 70 TRP A N 1
ATOM 561 C CA . TRP A 1 70 ? -0.960 26.176 -6.169 1.00 81.50 70 TRP A CA 1
ATOM 562 C C . TRP A 1 70 ? -1.805 25.435 -5.118 1.00 81.50 70 TRP A C 1
ATOM 564 O O . TRP A 1 70 ? -2.686 26.032 -4.506 1.00 81.50 70 TRP A O 1
ATOM 574 N N . MET A 1 71 ? -1.536 24.151 -4.872 1.00 66.88 71 MET A N 1
ATOM 575 C CA . MET A 1 71 ? -2.212 23.387 -3.820 1.00 66.88 71 MET A CA 1
ATOM 576 C C . MET A 1 71 ? -1.819 23.872 -2.423 1.00 66.88 71 MET A C 1
ATOM 578 O O . MET A 1 71 ? -2.713 24.066 -1.604 1.00 66.88 71 MET A O 1
ATOM 582 N N . ASP A 1 72 ? -0.534 24.146 -2.186 1.00 72.75 72 ASP A N 1
ATOM 583 C CA . ASP A 1 72 ? -0.021 24.654 -0.909 1.00 72.75 72 ASP A CA 1
ATOM 584 C C . ASP A 1 72 ? -0.649 26.023 -0.570 1.00 72.75 72 ASP A C 1
ATOM 586 O O . ASP A 1 72 ? -1.160 26.237 0.532 1.00 72.75 72 ASP A O 1
ATOM 590 N N . THR A 1 73 ? -0.740 26.924 -1.557 1.00 70.00 73 THR A N 1
ATOM 591 C CA . THR A 1 73 ? -1.409 28.234 -1.400 1.00 70.00 73 THR A CA 1
ATOM 592 C C . THR A 1 73 ? -2.935 28.145 -1.269 1.00 70.00 73 THR A C 1
ATOM 594 O O . THR A 1 73 ? -3.567 29.044 -0.708 1.00 70.00 73 THR A O 1
ATOM 597 N N . TRP A 1 74 ? -3.563 27.076 -1.767 1.00 64.81 74 TRP A N 1
ATOM 598 C CA . TRP A 1 74 ? -4.997 26.830 -1.595 1.00 64.81 74 TRP A CA 1
ATOM 599 C C . TRP A 1 74 ? -5.326 26.231 -0.223 1.00 64.81 74 TRP A C 1
ATOM 601 O O . TRP A 1 74 ? -6.353 26.579 0.362 1.00 64.81 74 TRP A O 1
ATOM 611 N N . THR A 1 75 ? -4.454 25.375 0.320 1.00 62.19 75 THR A N 1
ATOM 612 C CA . THR A 1 75 ? -4.599 24.824 1.674 1.00 62.19 75 THR A CA 1
ATOM 613 C C . THR A 1 75 ? -4.471 25.895 2.754 1.00 62.19 75 THR A C 1
ATOM 615 O O . THR A 1 75 ? -5.284 25.900 3.675 1.00 62.19 75 THR A O 1
ATOM 618 N N . ASP A 1 76 ? -3.560 26.856 2.580 1.00 59.34 76 ASP A N 1
ATOM 619 C CA . ASP A 1 76 ? -3.363 27.988 3.502 1.00 59.34 76 ASP A CA 1
ATOM 620 C C . ASP A 1 76 ? -4.594 28.910 3.565 1.00 59.34 76 ASP A C 1
ATOM 622 O O . ASP A 1 76 ? -4.986 29.426 4.610 1.00 59.34 76 ASP A O 1
ATOM 626 N N . ARG A 1 77 ? -5.292 29.064 2.433 1.00 55.19 77 ARG A N 1
ATOM 627 C CA . ARG A 1 77 ? -6.505 29.889 2.331 1.00 55.19 77 ARG A CA 1
ATOM 628 C C . ARG A 1 77 ? -7.728 29.255 3.011 1.00 55.19 77 ARG A C 1
ATOM 630 O O . ARG A 1 77 ? -8.734 29.931 3.208 1.00 55.19 77 ARG A O 1
ATOM 637 N N . LYS A 1 78 ? -7.672 27.959 3.343 1.00 54.88 78 LYS A N 1
ATOM 638 C CA . LYS A 1 78 ? -8.791 27.187 3.912 1.00 54.88 78 LYS A CA 1
ATOM 639 C C . LYS A 1 78 ? -8.706 26.980 5.426 1.00 54.88 78 LYS A C 1
ATOM 641 O O . LYS A 1 78 ? -9.641 26.408 5.985 1.00 54.88 78 LYS A O 1
ATOM 646 N N . THR A 1 79 ? -7.644 27.443 6.086 1.00 52.88 79 THR A N 1
ATOM 647 C CA . THR A 1 79 ? -7.479 27.426 7.549 1.00 52.88 79 THR A CA 1
ATOM 648 C C . THR A 1 79 ? -7.723 28.811 8.164 1.00 52.88 79 THR A C 1
ATOM 650 O O . THR A 1 79 ? -6.769 29.507 8.506 1.00 52.88 79 THR A O 1
ATOM 653 N N . PRO A 1 80 ? -8.980 29.252 8.363 1.00 51.53 80 PRO A N 1
ATOM 654 C CA . PRO A 1 80 ? -9.252 30.362 9.263 1.00 51.53 80 PRO A CA 1
ATOM 655 C C . PRO A 1 80 ? -9.164 29.841 10.705 1.00 51.53 80 PRO A C 1
ATOM 657 O O . PRO A 1 80 ? -10.117 29.252 11.210 1.00 51.53 80 PRO A O 1
ATOM 660 N N . GLY A 1 81 ? -8.016 30.015 11.366 1.00 54.81 81 GLY A N 1
ATOM 661 C CA . GLY A 1 81 ? -7.931 29.762 12.808 1.00 54.81 81 GLY A CA 1
ATOM 662 C C . GLY A 1 81 ? -6.587 29.282 13.343 1.00 54.81 81 GLY A C 1
ATOM 663 O O . GLY A 1 81 ? -6.529 28.238 13.980 1.00 54.81 81 GLY A O 1
ATOM 664 N N . SER A 1 82 ? -5.525 30.066 13.175 1.00 50.66 82 SER A N 1
ATOM 665 C CA . SER A 1 82 ? -4.411 30.065 14.133 1.00 50.66 82 SER A CA 1
ATOM 666 C C . SER A 1 82 ? -4.278 31.459 14.742 1.00 50.66 82 SER A C 1
ATOM 668 O O . SER A 1 82 ? -3.266 32.138 14.600 1.00 50.66 82 SER A O 1
ATOM 670 N N . PHE A 1 83 ? -5.360 31.900 15.387 1.00 47.22 83 PHE A N 1
ATOM 671 C CA . PHE A 1 83 ? -5.337 32.995 16.347 1.00 47.22 83 PHE A CA 1
ATOM 672 C C . PHE A 1 83 ? -5.365 32.354 17.736 1.00 47.22 83 PHE A C 1
ATOM 674 O O . PHE A 1 83 ? -6.426 32.030 18.257 1.00 47.22 83 PHE A O 1
ATOM 681 N N . PHE A 1 84 ? -4.191 32.093 18.300 1.00 37.91 84 PHE A N 1
ATOM 682 C CA . PHE A 1 84 ? -4.041 31.913 19.740 1.00 37.91 84 PHE A CA 1
ATOM 683 C C . PHE A 1 84 ? -2.710 32.543 20.139 1.00 37.91 84 PHE A C 1
ATOM 685 O O . PHE A 1 84 ? -1.659 31.909 20.121 1.00 37.91 84 PHE A O 1
ATOM 692 N N . GLY A 1 85 ? -2.769 33.842 20.429 1.00 39.09 85 GLY A N 1
ATOM 693 C CA . GLY A 1 85 ? -1.887 34.428 21.426 1.00 39.09 85 GLY A CA 1
ATOM 694 C C . GLY A 1 85 ? -2.437 34.114 22.817 1.00 39.09 85 GLY A C 1
ATOM 695 O O . GLY A 1 85 ? -3.653 34.013 22.974 1.00 39.09 85 GLY A O 1
ATOM 696 N N . SER A 1 86 ? -1.536 33.924 23.778 1.00 37.56 86 SER A N 1
ATOM 697 C CA . SER A 1 86 ? -1.637 34.096 25.246 1.00 37.56 86 SER A CA 1
ATOM 698 C C . SER A 1 86 ? -0.314 33.531 25.791 1.00 37.56 86 SER A C 1
ATOM 700 O O . SER A 1 86 ? 0.021 32.397 25.456 1.00 37.56 86 SER A O 1
ATOM 702 N N . SER A 1 87 ? 0.589 34.375 26.300 1.00 39.75 87 SER A N 1
ATOM 703 C CA . SER A 1 87 ? 0.736 34.700 27.735 1.00 39.75 87 SER A CA 1
ATOM 704 C C . SER A 1 87 ? 1.221 33.524 28.572 1.00 39.75 87 SER A C 1
ATOM 706 O O . SER A 1 87 ? 0.492 32.514 28.645 1.00 39.75 87 SER A O 1
#

Organism: Equus caballus (NCBI:txid9796)

pLDDT: mean 72.33, std 16.65, range [37.56, 93.88]

Secondary structure (DSSP, 8-state):
-------S-STT-S---PPP-PPPPGGGGTTPPPHHHHHHHHHHHHHHTTSHHHHTHHHHHHHHHHHHHHHHHHHHTT---------

Foldseek 3Di:
DDDDDQDCDDPSHDDPDDDDPDDDDPVVCPPDDDPVNVVVVVVCCVVCVPPVVVVCVVVVVVVVVVVVVVVVVVVVVPDPDPPDDDD